Protein AF-A0A8H7BWY5-F1 (afdb_monomer_lite)

Radius of gyration: 16.37 Å; chains: 1; bounding box: 35×33×51 Å

Organism: NCBI:txid679940

Sequence (83 aa):
MEWFKDLSEKFLTSMTAKLLMLAGTDRLDKPLMIAQMQGKFQMHIFPEAGHFLHEDSPDKTAICLVDFWRRNQRLQLPPKVKI

Secondary structure (DSSP, 8-state):
--TTTTHHHHHHH-SS--EEEES-STT--HHHHHHHHTTSSEEEE-TT--S-HHHHSHHHHHHHHHHHHHHTPPP-PPP----

InterPro domains:
  IPR000073 Alpha/beta hydrolase fold-1 [PF12697] (13-62)
  IPR016812 Protein phosphatase methylesterase, eukaryotic [PTHR14189] (2-74)
  IPR029058 Alpha/Beta hydrolase fold [G3DSA:3.40.50.1820] (1-78)
  IPR029058 Alpha/Beta hydrolase fold [SSF53474] (8-71)

Struc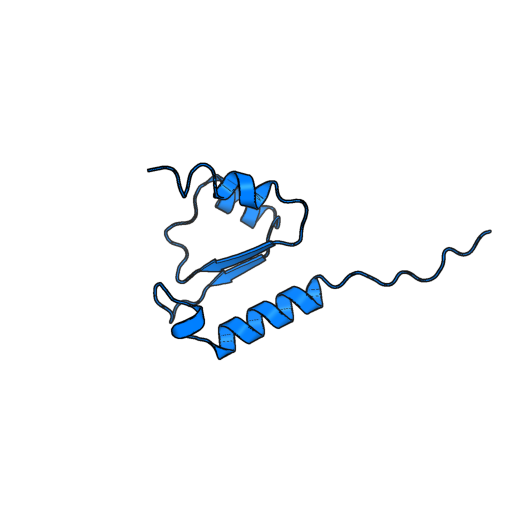ture (mmCIF, N/CA/C/O backbone):
data_AF-A0A8H7BWY5-F1
#
_entry.id   AF-A0A8H7BWY5-F1
#
loop_
_atom_site.group_PDB
_atom_site.id
_atom_site.type_symbol
_atom_site.label_atom_id
_atom_site.label_alt_id
_atom_site.label_comp_id
_atom_site.label_asym_id
_atom_site.label_entity_id
_atom_site.label_seq_id
_atom_site.pdbx_PDB_ins_code
_atom_site.Cartn_x
_atom_site.Cartn_y
_atom_site.Cartn_z
_atom_site.occupancy
_atom_site.B_iso_or_equiv
_atom_site.auth_seq_id
_atom_site.auth_comp_id
_atom_site.auth_asym_id
_atom_site.auth_atom_id
_atom_site.pdbx_PDB_model_num
ATOM 1 N N . MET A 1 1 ? -6.625 19.675 -16.216 1.00 49.84 1 MET A N 1
ATOM 2 C CA . MET A 1 1 ? -5.989 18.463 -15.654 1.00 49.84 1 MET A CA 1
ATOM 3 C C . MET A 1 1 ? -6.414 18.351 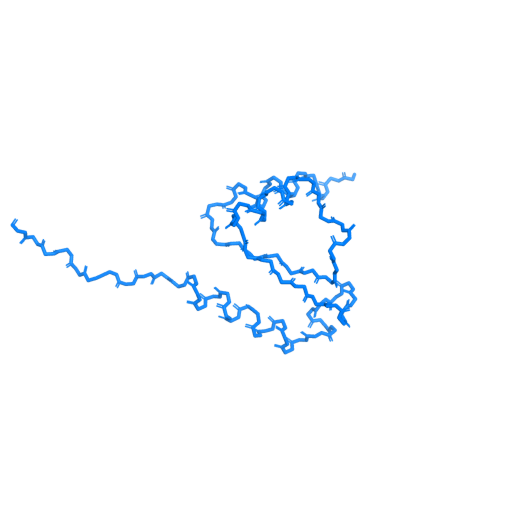-14.193 1.00 49.84 1 MET A C 1
ATOM 5 O O . MET A 1 1 ? -5.741 18.898 -13.337 1.00 49.84 1 MET A O 1
ATOM 9 N N . GLU A 1 2 ? -7.577 17.759 -13.909 1.00 64.44 2 GLU A N 1
ATOM 10 C CA . GLU A 1 2 ? -8.201 17.832 -12.567 1.00 64.44 2 GLU A CA 1
ATOM 11 C C . GLU A 1 2 ? -8.419 16.462 -11.897 1.00 64.44 2 GLU A C 1
ATOM 13 O O . GLU A 1 2 ? -8.698 16.393 -10.705 1.00 64.44 2 GLU A O 1
ATOM 18 N N . TRP A 1 3 ? -8.243 15.358 -12.632 1.00 63.62 3 TRP A N 1
ATOM 19 C CA . TRP A 1 3 ? -8.639 14.012 -12.189 1.00 63.62 3 TRP A CA 1
ATOM 20 C C . TRP A 1 3 ? -7.852 13.520 -10.955 1.00 63.62 3 TRP A C 1
ATOM 22 O O . TRP A 1 3 ? -8.408 12.854 -10.089 1.00 63.62 3 TRP A O 1
ATOM 32 N N . PHE A 1 4 ? -6.584 13.904 -10.796 1.00 73.50 4 PHE A N 1
ATOM 33 C CA . PHE A 1 4 ? -5.704 13.326 -9.766 1.00 73.50 4 PHE A CA 1
ATOM 34 C C . PHE A 1 4 ? -5.296 14.298 -8.654 1.00 73.50 4 PHE A C 1
ATOM 36 O O . PHE A 1 4 ? -4.310 14.063 -7.956 1.00 73.50 4 PHE A O 1
ATOM 43 N N . LYS A 1 5 ? -6.046 15.390 -8.463 1.00 84.94 5 LYS A N 1
ATOM 44 C CA . LYS A 1 5 ? -5.723 16.371 -7.424 1.00 84.94 5 LYS A CA 1
ATOM 45 C C . LYS A 1 5 ? -5.950 15.788 -6.021 1.00 84.94 5 LYS A C 1
ATOM 47 O O . LYS A 1 5 ? -7.054 15.327 -5.699 1.00 84.94 5 LYS A O 1
ATOM 52 N N . ASP A 1 6 ? -4.898 15.843 -5.206 1.00 88.50 6 ASP A N 1
ATOM 53 C CA . ASP A 1 6 ? -4.869 15.457 -3.789 1.00 88.50 6 ASP A CA 1
ATOM 54 C C . ASP A 1 6 ? -5.258 13.989 -3.527 1.00 88.50 6 ASP A C 1
ATOM 56 O O . ASP A 1 6 ? -5.813 13.655 -2.479 1.00 88.50 6 ASP A O 1
ATOM 60 N N . LEU A 1 7 ? -4.990 13.082 -4.478 1.00 90.44 7 LEU A N 1
ATOM 61 C CA . LEU A 1 7 ? -5.380 11.671 -4.353 1.00 90.44 7 LEU A CA 1
ATOM 62 C C . LEU A 1 7 ? -4.776 11.007 -3.107 1.00 90.44 7 LEU A C 1
ATOM 64 O O . LEU A 1 7 ? -5.482 10.298 -2.392 1.00 90.44 7 LEU A O 1
ATOM 68 N N . SER A 1 8 ? -3.503 11.270 -2.817 1.00 91.75 8 SER A N 1
ATOM 69 C CA . SER A 1 8 ? -2.819 10.734 -1.637 1.00 91.75 8 SER A CA 1
ATOM 70 C C . SER A 1 8 ? -3.467 11.201 -0.336 1.00 91.75 8 SER A C 1
ATOM 72 O O . SER A 1 8 ? -3.705 10.395 0.559 1.00 91.75 8 SER A O 1
ATOM 74 N N . GLU A 1 9 ? -3.829 12.480 -0.233 1.00 92.75 9 GLU A N 1
ATOM 75 C CA . GLU A 1 9 ? -4.518 13.019 0.942 1.00 92.75 9 GLU A CA 1
ATOM 76 C C . GLU A 1 9 ? -5.917 12.412 1.099 1.00 92.75 9 GLU A C 1
ATOM 78 O O . GLU A 1 9 ? -6.277 11.948 2.184 1.00 92.75 9 GLU A O 1
ATOM 83 N N . LYS A 1 10 ? -6.690 12.336 0.010 1.00 92.88 10 LYS A N 1
ATOM 84 C CA . LYS A 1 10 ? -8.029 11.723 0.009 1.00 92.88 10 LYS A CA 1
ATOM 85 C C . LYS A 1 10 ? -7.983 10.246 0.389 1.00 92.88 10 LYS A C 1
ATOM 87 O O . LYS A 1 10 ? -8.822 9.775 1.153 1.00 92.88 10 LYS A O 1
ATOM 92 N N . PHE A 1 11 ? -6.986 9.516 -0.106 1.00 94.94 11 PHE A N 1
ATOM 93 C CA . PHE A 1 11 ? -6.746 8.137 0.297 1.00 94.94 11 PHE A CA 1
ATOM 94 C C . PHE A 1 11 ? -6.442 8.063 1.795 1.00 94.94 11 PHE A C 1
ATOM 96 O O . PHE A 1 11 ? -7.113 7.333 2.516 1.00 94.94 11 PHE A O 1
ATOM 103 N N . LEU A 1 12 ? -5.491 8.853 2.299 1.00 95.38 12 LEU A N 1
ATOM 104 C CA . LEU A 1 12 ? -5.057 8.790 3.697 1.00 95.38 12 LEU A CA 1
ATOM 105 C C . LEU A 1 12 ? -6.130 9.213 4.708 1.00 95.38 12 LEU A C 1
ATOM 107 O O . LEU A 1 12 ? -6.197 8.629 5.791 1.00 95.38 12 LEU A O 1
ATOM 111 N N . THR A 1 13 ? -6.970 10.185 4.359 1.00 95.56 13 THR A N 1
ATOM 112 C CA . THR A 1 13 ? -8.046 10.702 5.224 1.00 95.56 13 THR A CA 1
ATOM 113 C C . THR A 1 13 ? -9.292 9.812 5.253 1.00 95.56 13 THR A C 1
ATOM 115 O O . THR A 1 13 ? -10.160 9.999 6.104 1.00 95.56 13 THR A O 1
ATOM 118 N N . SER A 1 14 ? -9.385 8.802 4.382 1.00 95.19 14 SER A N 1
ATOM 119 C CA . SER A 1 14 ? -10.529 7.890 4.354 1.00 95.19 14 SER A CA 1
ATOM 120 C C . SER A 1 14 ? -10.604 7.010 5.612 1.00 95.19 14 SER A C 1
ATOM 122 O O . SER A 1 14 ? -9.651 6.298 5.958 1.00 95.19 14 SER A O 1
ATOM 124 N N . MET A 1 15 ? -11.765 7.023 6.279 1.00 93.81 15 MET A N 1
ATOM 125 C CA . MET A 1 15 ? -12.056 6.316 7.540 1.00 93.81 15 MET A CA 1
ATOM 126 C C . MET A 1 15 ? -12.408 4.837 7.320 1.00 93.81 15 MET A C 1
ATOM 128 O O . MET A 1 15 ? -13.416 4.327 7.802 1.00 93.81 15 MET A O 1
ATOM 132 N N . THR A 1 16 ? -11.567 4.148 6.557 1.00 93.56 16 THR A N 1
ATOM 133 C CA . THR A 1 16 ? -11.709 2.730 6.221 1.00 93.56 16 THR A CA 1
ATOM 134 C C . THR A 1 16 ? -10.353 2.027 6.247 1.00 93.56 16 THR A C 1
ATOM 136 O O . THR A 1 16 ? -9.295 2.674 6.291 1.00 93.56 16 THR A O 1
ATOM 139 N N . ALA A 1 17 ? -10.380 0.695 6.216 1.00 95.06 17 ALA A N 1
ATOM 140 C CA . ALA A 1 17 ? -9.199 -0.100 5.925 1.00 95.06 17 ALA A CA 1
ATOM 141 C C . ALA A 1 17 ? -8.733 0.207 4.497 1.00 95.06 17 ALA A C 1
ATOM 143 O O . ALA A 1 17 ? -9.536 0.277 3.567 1.00 95.06 17 ALA A O 1
ATOM 144 N N . LYS A 1 18 ? -7.424 0.376 4.317 1.00 96.88 18 LYS A N 1
ATOM 145 C CA . LYS A 1 18 ? -6.835 0.834 3.058 1.00 96.88 18 LYS A CA 1
ATOM 146 C C . LYS A 1 18 ? -5.777 -0.140 2.565 1.00 96.88 18 LYS A C 1
ATOM 148 O O . LYS A 1 18 ? -4.928 -0.564 3.350 1.00 96.88 18 LYS A O 1
ATOM 153 N N . LEU A 1 19 ? -5.825 -0.442 1.273 1.00 96.81 19 LEU A N 1
ATOM 154 C CA . LEU A 1 19 ? -4.862 -1.270 0.559 1.00 96.81 19 LEU A CA 1
ATOM 155 C C . LEU A 1 19 ? -4.293 -0.467 -0.613 1.00 96.81 19 LEU A C 1
ATOM 157 O O . LEU A 1 19 ? -5.056 0.140 -1.362 1.00 96.81 19 LEU A O 1
ATOM 161 N N . LEU A 1 20 ? -2.972 -0.479 -0.770 1.00 95.12 20 LEU A N 1
ATOM 162 C CA . LEU A 1 20 ? -2.269 0.093 -1.914 1.00 95.12 20 LEU A CA 1
ATOM 163 C C . LEU A 1 20 ? -1.425 -0.998 -2.586 1.00 95.12 20 LEU A C 1
ATOM 165 O O . LEU A 1 20 ? -0.528 -1.564 -1.961 1.00 95.12 20 LEU A O 1
ATOM 169 N N . MET A 1 21 ? -1.729 -1.303 -3.847 1.00 94.06 21 MET A N 1
ATOM 170 C CA . MET A 1 21 ? -1.036 -2.313 -4.656 1.00 94.06 21 MET A CA 1
ATOM 171 C C . MET A 1 21 ? -0.193 -1.605 -5.715 1.00 94.06 21 MET A C 1
ATOM 173 O O . MET A 1 21 ? -0.702 -0.726 -6.409 1.00 94.06 21 MET A O 1
ATOM 177 N N . LEU A 1 22 ? 1.087 -1.954 -5.822 1.00 92.31 22 LEU A N 1
ATOM 178 C CA . LEU A 1 22 ? 2.059 -1.249 -6.661 1.00 92.31 22 LEU A CA 1
ATOM 179 C C . LEU A 1 22 ? 2.858 -2.233 -7.511 1.00 92.31 22 LEU A C 1
ATOM 181 O O . LEU A 1 22 ? 3.203 -3.304 -7.032 1.00 92.31 22 LEU A O 1
ATOM 185 N N . ALA A 1 23 ? 3.218 -1.844 -8.730 1.00 90.31 23 ALA A N 1
ATOM 186 C CA . ALA A 1 23 ? 4.170 -2.589 -9.563 1.00 90.31 23 ALA A CA 1
ATOM 187 C C . ALA A 1 23 ? 5.615 -2.473 -9.043 1.00 90.31 23 ALA A C 1
ATOM 189 O O . ALA A 1 23 ? 6.410 -3.399 -9.117 1.00 90.31 23 ALA A O 1
ATOM 190 N N . GLY A 1 24 ? 5.943 -1.327 -8.445 1.00 82.75 24 GLY A N 1
ATOM 191 C CA . GLY A 1 24 ? 7.251 -1.030 -7.872 1.00 82.75 24 GLY A CA 1
ATOM 192 C C . GLY A 1 24 ? 7.163 0.123 -6.876 1.00 82.75 24 GLY A C 1
ATOM 193 O O . GLY A 1 24 ? 6.140 0.803 -6.779 1.00 82.75 24 GLY A O 1
ATOM 194 N N . THR A 1 25 ? 8.229 0.339 -6.110 1.00 67.75 25 THR A N 1
ATOM 195 C CA . THR A 1 25 ? 8.261 1.313 -5.001 1.00 67.75 25 THR A CA 1
ATOM 196 C C . THR A 1 25 ? 8.710 2.713 -5.396 1.00 67.75 25 THR A C 1
ATOM 198 O O . THR A 1 25 ? 8.609 3.636 -4.592 1.00 67.75 25 THR A O 1
ATOM 201 N N . ASP A 1 26 ? 9.170 2.899 -6.629 1.00 68.06 26 ASP A N 1
ATOM 202 C CA . ASP A 1 26 ? 9.993 4.053 -7.018 1.00 68.06 26 ASP A CA 1
ATOM 203 C C . ASP A 1 26 ? 9.222 5.381 -7.119 1.00 68.06 26 ASP A C 1
ATOM 205 O O . ASP A 1 26 ? 9.785 6.410 -7.485 1.00 68.06 26 ASP A O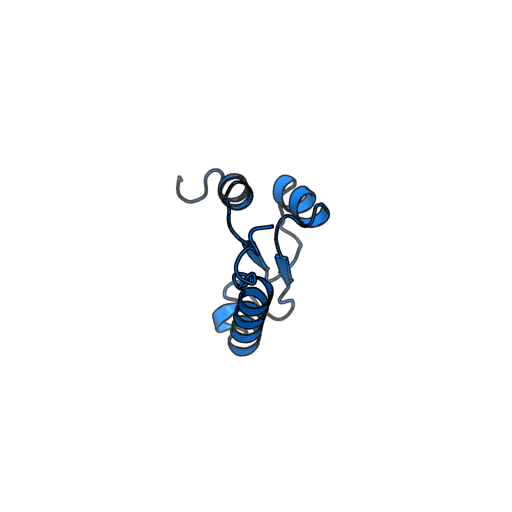 1
ATOM 209 N N . ARG A 1 27 ? 7.914 5.377 -6.832 1.00 65.88 27 ARG A N 1
ATOM 210 C CA . ARG A 1 27 ? 7.006 6.510 -7.076 1.00 65.88 27 ARG A CA 1
ATOM 211 C C . ARG A 1 27 ? 6.095 6.858 -5.899 1.00 65.88 27 ARG A C 1
ATOM 213 O O . ARG A 1 27 ? 5.116 7.576 -6.094 1.00 65.88 27 ARG A O 1
ATOM 220 N N . LEU A 1 28 ? 6.369 6.354 -4.695 1.00 82.88 28 LEU A N 1
ATOM 221 C CA . LEU A 1 28 ? 5.567 6.727 -3.529 1.00 82.88 28 LEU A CA 1
ATOM 222 C C . LEU A 1 28 ? 5.885 8.169 -3.108 1.00 82.88 28 LEU A C 1
ATOM 224 O O . LEU A 1 28 ? 7.045 8.515 -2.892 1.00 82.88 28 LEU A O 1
ATOM 228 N N . ASP A 1 29 ? 4.864 9.015 -2.978 1.00 86.00 29 ASP A N 1
ATOM 229 C CA . ASP A 1 29 ? 5.067 10.382 -2.506 1.00 86.00 29 ASP A CA 1
ATOM 230 C C . ASP A 1 29 ? 5.393 10.428 -1.000 1.00 86.00 29 ASP A C 1
ATOM 232 O O . ASP A 1 29 ? 5.148 9.487 -0.237 1.00 86.00 29 ASP A O 1
ATOM 236 N N . LYS A 1 30 ? 5.972 11.546 -0.548 1.00 89.81 30 LYS A N 1
ATOM 237 C CA . LYS A 1 30 ? 6.393 11.718 0.851 1.00 89.81 30 LYS A CA 1
ATOM 238 C C . LYS A 1 30 ? 5.250 11.466 1.859 1.00 89.81 30 LYS A C 1
ATOM 240 O O . LYS A 1 30 ? 5.506 10.774 2.848 1.00 89.81 30 LYS A O 1
ATOM 245 N N . PRO A 1 31 ? 4.014 11.975 1.664 1.00 92.19 31 PRO A N 1
ATOM 246 C CA . PRO A 1 31 ? 2.892 11.665 2.552 1.00 92.19 31 PRO A CA 1
ATOM 247 C C . PRO A 1 31 ? 2.575 10.168 2.654 1.00 92.19 31 PRO A C 1
ATOM 249 O O . PRO A 1 31 ? 2.416 9.661 3.768 1.00 92.19 31 PRO A O 1
ATOM 252 N N . LEU A 1 32 ? 2.511 9.451 1.527 1.00 93.56 32 LEU A N 1
ATOM 253 C CA . LEU A 1 32 ? 2.245 8.014 1.513 1.00 93.56 32 LEU A CA 1
ATOM 254 C C . LEU A 1 32 ? 3.390 7.226 2.148 1.00 93.56 32 LEU A C 1
ATOM 256 O O . LEU A 1 32 ? 3.112 6.284 2.884 1.00 93.56 32 LEU A O 1
ATOM 260 N N . MET A 1 33 ? 4.650 7.630 1.948 1.00 92.25 33 MET A N 1
ATOM 261 C CA . MET A 1 33 ? 5.797 6.995 2.612 1.00 92.25 33 MET A CA 1
ATOM 262 C C . MET A 1 33 ? 5.701 7.120 4.133 1.00 92.25 33 MET A C 1
ATOM 264 O O . MET A 1 33 ? 5.805 6.123 4.844 1.00 92.25 33 MET A O 1
ATOM 268 N N . ILE A 1 34 ? 5.441 8.329 4.644 1.00 94.12 34 ILE A N 1
ATOM 269 C CA . ILE A 1 34 ? 5.286 8.561 6.088 1.00 94.12 34 ILE A CA 1
ATOM 270 C C . ILE A 1 34 ? 4.124 7.726 6.636 1.00 94.12 34 ILE A C 1
ATOM 272 O O . ILE A 1 34 ? 4.250 7.070 7.668 1.00 94.12 34 ILE A O 1
ATOM 276 N N . ALA A 1 35 ? 2.985 7.729 5.946 1.00 94.88 35 ALA A N 1
ATOM 277 C CA . ALA A 1 35 ? 1.812 6.983 6.372 1.00 94.88 35 ALA A CA 1
ATOM 278 C C . ALA A 1 35 ? 2.018 5.460 6.326 1.00 94.88 35 ALA A C 1
ATOM 280 O O . ALA A 1 35 ? 1.522 4.757 7.209 1.00 94.88 35 ALA A O 1
ATOM 281 N N . GLN A 1 36 ? 2.771 4.958 5.347 1.00 94.00 36 GLN A N 1
ATOM 282 C CA . GLN A 1 36 ? 3.155 3.553 5.254 1.00 94.00 36 GLN A CA 1
ATOM 283 C C . GLN A 1 36 ? 4.049 3.155 6.432 1.00 94.00 36 GLN A C 1
ATOM 285 O O . GLN A 1 36 ? 3.763 2.158 7.092 1.00 94.00 36 GLN A O 1
ATOM 290 N N . MET A 1 37 ? 5.058 3.968 6.764 1.00 94.25 37 MET A N 1
ATOM 291 C CA . MET A 1 37 ? 5.924 3.744 7.929 1.00 94.25 37 MET A CA 1
ATOM 292 C C . MET A 1 37 ? 5.151 3.793 9.256 1.00 94.25 37 MET A C 1
ATOM 294 O O . MET A 1 37 ? 5.509 3.112 10.211 1.00 94.25 37 MET A O 1
ATOM 298 N N . GLN A 1 38 ? 4.060 4.562 9.314 1.00 95.81 38 GLN A N 1
ATOM 299 C CA . GLN A 1 38 ? 3.132 4.605 10.451 1.00 95.81 38 GLN A CA 1
ATOM 300 C C . GLN A 1 38 ? 2.097 3.464 1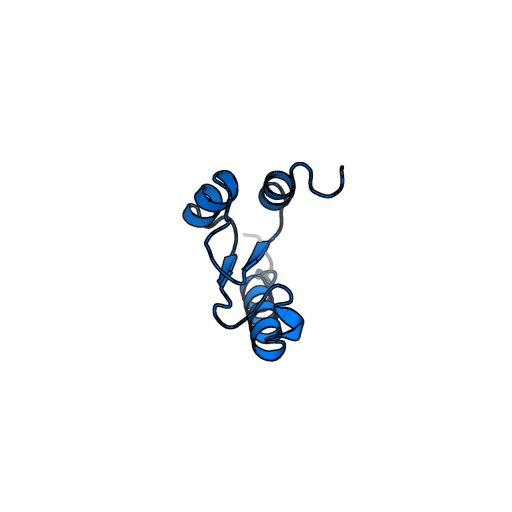0.452 1.00 95.81 38 GLN A C 1
ATOM 302 O O . GLN A 1 38 ? 1.256 3.413 11.347 1.00 95.81 38 GLN A O 1
ATOM 307 N N . GLY A 1 39 ? 2.100 2.579 9.449 1.00 94.62 39 GLY A N 1
ATOM 308 C CA . GLY A 1 39 ? 1.147 1.472 9.340 1.00 94.62 39 GLY A CA 1
ATOM 309 C C . GLY A 1 39 ? -0.298 1.896 9.044 1.00 94.62 39 GLY A C 1
ATOM 310 O O . GLY A 1 39 ? -1.228 1.157 9.359 1.00 94.62 39 GLY A O 1
ATOM 311 N N . LYS A 1 40 ? -0.521 3.077 8.449 1.00 95.94 40 LYS A N 1
ATOM 312 C CA . LYS A 1 40 ? -1.872 3.625 8.192 1.00 95.94 40 LYS A CA 1
ATOM 313 C C . LYS A 1 40 ? -2.645 2.914 7.076 1.00 95.94 40 LYS A C 1
ATOM 315 O O . LYS A 1 40 ? -3.854 3.117 6.943 1.00 95.94 40 LYS A O 1
ATOM 320 N N . PHE A 1 41 ? -1.963 2.126 6.253 1.00 96.62 41 PHE A N 1
ATOM 321 C CA . PHE A 1 41 ? -2.552 1.309 5.196 1.00 96.62 41 PHE A CA 1
ATOM 322 C C . PHE A 1 41 ? -1.670 0.087 4.921 1.00 96.62 41 PHE A C 1
ATOM 324 O O . PHE A 1 41 ? -0.480 0.084 5.235 1.00 96.62 41 PHE A O 1
ATOM 331 N N . GLN A 1 42 ? -2.255 -0.954 4.331 1.00 96.06 42 GLN A N 1
ATOM 332 C CA . GLN A 1 42 ? -1.520 -2.124 3.861 1.00 96.06 42 GLN A CA 1
ATOM 333 C C . GLN A 1 42 ? -0.951 -1.845 2.469 1.00 96.06 42 GLN A C 1
ATOM 335 O O . GLN A 1 42 ? -1.669 -1.363 1.595 1.00 96.06 42 GLN A O 1
ATOM 340 N N . MET A 1 43 ? 0.320 -2.171 2.250 1.00 94.69 43 MET A N 1
ATOM 341 C CA . MET A 1 43 ? 0.986 -2.016 0.957 1.00 94.69 43 MET A CA 1
ATOM 342 C C . MET A 1 43 ? 1.435 -3.382 0.436 1.00 94.69 43 MET A C 1
ATOM 344 O O . MET A 1 43 ? 1.988 -4.171 1.202 1.00 94.69 43 MET A O 1
ATOM 348 N N . HIS A 1 44 ? 1.210 -3.657 -0.849 1.00 93.94 44 HIS A N 1
ATOM 349 C CA . HIS A 1 44 ? 1.714 -4.854 -1.525 1.00 93.94 44 HIS A CA 1
ATOM 350 C C . HIS A 1 44 ? 2.385 -4.475 -2.845 1.00 93.94 44 HIS A C 1
ATOM 352 O O . HIS A 1 44 ? 1.882 -3.620 -3.573 1.00 93.94 44 HIS A O 1
ATOM 358 N N . ILE A 1 45 ? 3.518 -5.109 -3.144 1.00 91.94 45 ILE A N 1
ATOM 359 C CA . ILE A 1 45 ? 4.318 -4.823 -4.336 1.00 91.94 45 ILE A CA 1
ATOM 360 C C . ILE A 1 45 ? 4.320 -6.065 -5.227 1.00 91.94 45 ILE A C 1
ATOM 362 O O . ILE A 1 45 ? 4.573 -7.169 -4.752 1.00 91.94 45 ILE A O 1
ATOM 366 N N . PHE A 1 46 ? 4.046 -5.867 -6.510 1.00 92.19 46 PHE A N 1
ATOM 367 C CA . PHE A 1 46 ? 4.027 -6.867 -7.569 1.00 92.19 46 PHE A CA 1
ATOM 368 C C . PHE A 1 46 ? 5.212 -6.610 -8.509 1.00 92.19 46 PHE A C 1
ATOM 370 O O . PHE A 1 46 ? 5.015 -6.018 -9.566 1.00 92.19 46 PHE A O 1
ATOM 377 N N . PRO A 1 47 ? 6.435 -7.042 -8.147 1.00 86.69 47 PRO A N 1
ATOM 378 C CA . PRO A 1 47 ? 7.642 -6.701 -8.907 1.00 86.69 47 PRO A CA 1
ATOM 379 C C . PRO A 1 47 ? 7.634 -7.242 -10.345 1.00 86.69 47 PRO A C 1
ATOM 381 O O . PRO A 1 47 ? 8.310 -6.696 -11.208 1.00 86.69 47 PRO A O 1
ATOM 384 N N . GLU A 1 48 ? 6.858 -8.298 -10.602 1.00 85.12 48 GLU A N 1
ATOM 385 C CA . GLU A 1 48 ? 6.739 -8.953 -11.912 1.00 85.12 48 GLU A CA 1
ATOM 386 C C . GLU A 1 48 ? 5.657 -8.330 -12.816 1.00 85.12 48 GLU A C 1
ATOM 388 O O . GLU A 1 48 ? 5.469 -8.784 -13.941 1.00 85.12 48 GLU A O 1
ATOM 393 N N . ALA A 1 49 ? 4.892 -7.348 -12.326 1.00 86.62 49 ALA A N 1
ATOM 394 C CA . ALA A 1 49 ? 3.758 -6.770 -13.046 1.00 86.62 49 ALA A CA 1
ATOM 395 C C . ALA A 1 49 ? 4.071 -5.363 -13.574 1.00 86.62 49 ALA A C 1
ATOM 397 O O . ALA A 1 49 ? 4.857 -4.616 -12.992 1.00 86.62 49 ALA A O 1
ATOM 398 N N . GLY A 1 50 ? 3.434 -4.996 -14.685 1.00 85.69 50 GLY A N 1
ATOM 399 C CA . GLY A 1 50 ? 3.502 -3.674 -15.290 1.00 85.69 50 GLY A CA 1
ATOM 400 C C . GLY A 1 50 ? 2.462 -2.719 -14.702 1.00 85.69 50 GLY A C 1
ATOM 401 O O . GLY A 1 50 ? 2.189 -2.707 -13.505 1.00 85.69 50 GLY A O 1
ATOM 402 N N . HIS A 1 51 ? 1.876 -1.858 -15.538 1.00 83.12 51 HIS A N 1
ATOM 403 C CA . HIS A 1 51 ? 0.891 -0.873 -15.064 1.00 83.12 51 HIS A CA 1
ATOM 404 C C . HIS A 1 51 ? -0.467 -1.501 -14.710 1.00 83.12 51 HIS A C 1
ATOM 406 O O . HIS A 1 51 ? -1.194 -0.948 -13.883 1.00 83.12 51 HIS A O 1
ATOM 412 N N . PHE A 1 52 ? -0.803 -2.653 -15.293 1.00 89.94 52 PHE A N 1
ATOM 413 C CA . PHE A 1 52 ? -2.102 -3.301 -15.137 1.00 89.94 52 PHE A CA 1
ATOM 414 C C . PHE A 1 52 ? -1.972 -4.552 -14.268 1.00 89.94 52 PHE A C 1
ATOM 416 O O . PHE A 1 52 ? -2.169 -5.672 -14.718 1.00 89.94 52 PHE A O 1
ATOM 423 N N . LEU A 1 53 ? -1.686 -4.348 -12.977 1.00 92.19 53 LEU A N 1
ATOM 424 C CA . LEU A 1 53 ? -1.438 -5.417 -11.991 1.00 92.19 53 LEU A CA 1
ATOM 425 C C . LEU A 1 53 ? -2.459 -6.565 -12.020 1.00 92.19 53 LEU A C 1
ATOM 427 O O . LEU A 1 53 ? -2.108 -7.732 -11.853 1.00 92.19 53 LEU A O 1
ATOM 431 N N . HIS A 1 54 ? -3.731 -6.217 -12.204 1.00 93.38 54 HIS A N 1
ATOM 432 C CA . HIS A 1 54 ? -4.842 -7.161 -12.207 1.00 93.38 54 HIS A CA 1
ATOM 433 C C . HIS A 1 54 ? -4.942 -7.971 -13.507 1.00 93.38 54 HIS A C 1
ATOM 435 O O . HIS A 1 54 ? -5.491 -9.066 -13.472 1.00 93.38 54 HIS A O 1
ATOM 441 N N . GLU A 1 55 ? -4.408 -7.465 -14.620 1.00 94.94 55 GLU A N 1
ATOM 442 C CA . GLU A 1 55 ? -4.305 -8.188 -15.895 1.00 94.94 55 GLU A CA 1
ATOM 443 C C . GLU A 1 55 ? -3.009 -9.006 -15.957 1.00 94.94 55 GLU A C 1
ATOM 445 O O . GLU A 1 55 ? -3.026 -10.164 -16.365 1.00 94.94 55 GLU A O 1
ATOM 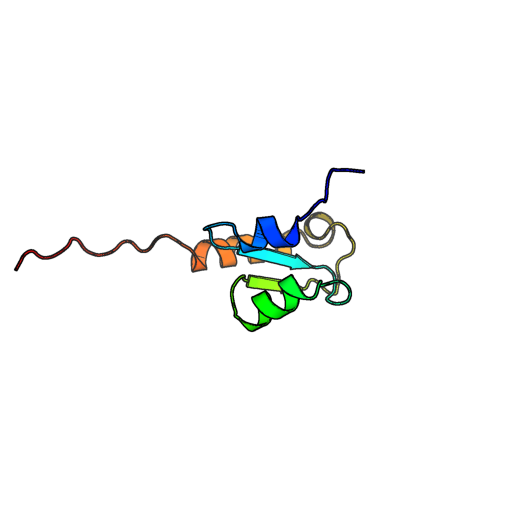450 N N . ASP A 1 56 ? -1.903 -8.434 -15.473 1.00 93.75 56 ASP A N 1
ATOM 451 C CA . ASP A 1 56 ? -0.578 -9.064 -15.479 1.00 93.75 56 ASP A CA 1
ATOM 452 C C . ASP A 1 56 ? -0.456 -10.196 -14.444 1.00 93.75 56 ASP A C 1
ATOM 454 O O . ASP A 1 56 ? 0.321 -11.138 -14.596 1.00 93.75 56 ASP A O 1
ATOM 458 N N . SER A 1 57 ? -1.169 -10.092 -13.321 1.00 93.94 57 SER A N 1
ATOM 459 C CA . SER A 1 57 ? -1.108 -11.048 -12.210 1.00 93.94 57 SER A CA 1
ATOM 460 C C . SER A 1 57 ? -2.473 -11.189 -11.520 1.00 93.94 57 SER A C 1
ATOM 462 O O . SER A 1 57 ? -2.611 -10.837 -10.339 1.00 93.94 57 SER A O 1
ATOM 464 N N . PRO A 1 58 ? -3.491 -11.719 -12.226 1.00 95.62 58 PRO A N 1
ATOM 465 C CA . PRO A 1 58 ? -4.864 -11.803 -11.729 1.00 95.62 58 PRO A CA 1
ATOM 466 C C . PRO A 1 58 ? -4.973 -12.640 -10.450 1.00 95.62 58 PRO A C 1
ATOM 468 O O . PRO A 1 58 ? -5.562 -12.186 -9.469 1.00 95.62 58 PRO A O 1
ATOM 471 N N . ASP A 1 59 ? -4.337 -13.814 -10.407 1.00 96.38 59 ASP A N 1
ATOM 472 C CA . ASP A 1 59 ? -4.419 -14.722 -9.255 1.00 96.38 59 ASP A CA 1
ATOM 473 C C . ASP A 1 59 ? -3.814 -14.104 -7.992 1.00 96.38 59 ASP A C 1
ATOM 475 O O . ASP A 1 59 ? -4.428 -14.090 -6.924 1.00 96.38 59 ASP A O 1
ATOM 479 N N . LYS A 1 60 ? -2.614 -13.523 -8.116 1.00 95.38 60 LYS A N 1
ATOM 480 C CA . LYS A 1 60 ? -1.935 -12.850 -7.000 1.00 95.38 60 LYS A CA 1
ATOM 481 C C . LYS A 1 60 ? -2.729 -11.628 -6.529 1.00 95.38 60 LYS A C 1
ATOM 483 O O . LYS A 1 60 ? -2.805 -11.365 -5.329 1.00 95.38 60 LYS A O 1
ATOM 488 N N . THR A 1 61 ? -3.346 -10.900 -7.461 1.00 96.31 61 THR A N 1
ATOM 489 C CA . THR A 1 61 ? -4.222 -9.764 -7.157 1.00 96.31 61 THR A CA 1
ATOM 490 C C . THR A 1 61 ? -5.445 -10.218 -6.360 1.00 96.31 61 THR A C 1
ATOM 492 O O . THR A 1 61 ? -5.743 -9.638 -5.315 1.00 96.31 61 THR A O 1
ATOM 495 N N . ALA A 1 62 ? -6.113 -11.290 -6.795 1.00 97.38 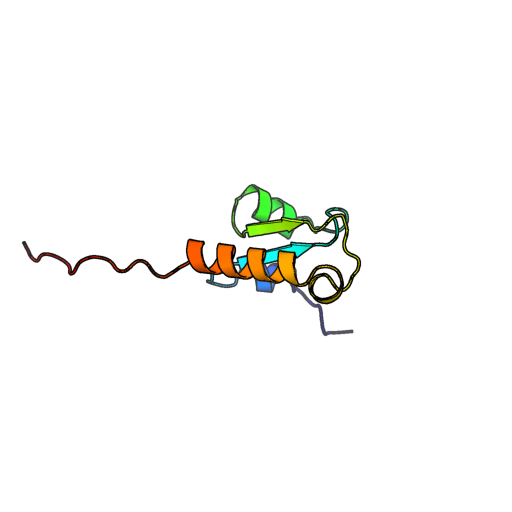62 ALA A N 1
ATOM 496 C CA . ALA A 1 62 ? -7.266 -11.860 -6.106 1.00 97.38 62 ALA A CA 1
ATOM 497 C C . ALA A 1 62 ? -6.910 -12.338 -4.690 1.00 97.38 62 ALA A C 1
ATOM 499 O O . ALA A 1 62 ? -7.614 -12.005 -3.736 1.00 97.38 62 ALA A O 1
ATOM 500 N N . ILE A 1 63 ? -5.789 -13.048 -4.534 1.00 97.62 63 ILE A N 1
ATOM 501 C CA . ILE A 1 63 ? -5.285 -13.485 -3.223 1.00 97.62 63 ILE A CA 1
ATOM 502 C C . ILE A 1 63 ? -5.052 -12.278 -2.306 1.00 97.62 63 ILE A C 1
ATOM 504 O O . ILE A 1 63 ? -5.565 -12.251 -1.189 1.00 97.62 63 ILE A O 1
ATOM 508 N N . CYS A 1 64 ? -4.360 -11.242 -2.794 1.00 97.12 64 CYS A N 1
ATOM 509 C CA . CYS A 1 64 ? -4.084 -10.031 -2.021 1.00 97.12 64 CYS A CA 1
ATOM 510 C C . CYS A 1 64 ? -5.372 -9.356 -1.516 1.00 97.12 64 CYS A C 1
ATOM 512 O O . CYS A 1 64 ? -5.460 -8.977 -0.345 1.00 97.12 64 CYS A O 1
ATOM 514 N N . LEU A 1 65 ? -6.392 -9.253 -2.376 1.00 97.06 65 LEU A N 1
ATOM 515 C CA . LEU A 1 65 ? -7.695 -8.687 -2.020 1.00 97.06 65 LEU A CA 1
ATOM 516 C C . LEU A 1 65 ? -8.428 -9.531 -0.972 1.00 97.06 65 LEU A C 1
ATOM 518 O O . LEU A 1 65 ? -8.959 -8.984 -0.003 1.00 97.06 65 LEU A O 1
ATOM 522 N N . VAL A 1 66 ? -8.449 -10.856 -1.140 1.00 97.31 66 VAL A N 1
ATOM 523 C CA . VAL A 1 66 ? -9.107 -11.779 -0.203 1.00 97.31 66 VAL A CA 1
ATOM 524 C C . VAL A 1 66 ? -8.433 -11.739 1.167 1.00 97.31 66 VAL A C 1
ATOM 526 O O . VAL A 1 66 ? -9.125 -11.661 2.184 1.00 97.31 66 VAL A O 1
ATOM 529 N N . ASP A 1 67 ? -7.104 -11.746 1.211 1.00 97.19 67 ASP A N 1
ATOM 530 C CA . ASP A 1 67 ? -6.343 -11.694 2.460 1.00 97.19 67 ASP A CA 1
ATOM 531 C C . ASP A 1 67 ? -6.535 -10.359 3.179 1.00 97.19 67 ASP A C 1
ATOM 533 O O . ASP A 1 67 ? -6.770 -10.324 4.392 1.00 97.19 67 ASP A O 1
ATOM 537 N N . PHE A 1 68 ? -6.513 -9.254 2.429 1.00 97.38 68 PHE A N 1
ATOM 538 C CA . PHE A 1 68 ? -6.826 -7.934 2.963 1.00 97.38 68 PHE A CA 1
ATOM 539 C C . PHE A 1 68 ? -8.243 -7.884 3.546 1.00 97.38 68 PHE A C 1
ATOM 541 O O . PHE A 1 68 ? -8.432 -7.395 4.662 1.00 97.38 68 PHE A O 1
ATOM 548 N N . TRP A 1 69 ? -9.239 -8.418 2.836 1.00 95.50 69 TRP A N 1
ATOM 549 C CA . TRP A 1 69 ? -10.614 -8.455 3.324 1.00 95.50 69 TRP A CA 1
ATOM 550 C C . TRP A 1 69 ? -10.744 -9.288 4.600 1.00 95.50 69 TRP A C 1
ATOM 552 O O . TRP A 1 69 ? -11.268 -8.785 5.591 1.00 95.50 69 TRP A O 1
ATOM 562 N N . ARG A 1 70 ? -10.217 -10.522 4.612 1.00 94.50 70 ARG A N 1
ATOM 563 C CA . ARG A 1 70 ? -10.247 -11.425 5.778 1.00 94.50 70 ARG A CA 1
ATOM 564 C C . ARG A 1 70 ? -9.641 -10.776 7.019 1.00 94.50 70 ARG A C 1
ATOM 566 O O . ARG A 1 70 ? -10.243 -10.824 8.086 1.00 94.50 70 ARG A O 1
ATOM 573 N N . ARG A 1 71 ? -8.486 -10.117 6.872 1.00 93.38 71 ARG A N 1
ATOM 574 C CA . ARG A 1 71 ? -7.803 -9.411 7.967 1.00 93.38 71 ARG A CA 1
ATOM 575 C C . ARG A 1 71 ? -8.633 -8.265 8.551 1.00 93.38 71 ARG A C 1
ATOM 577 O O . ARG A 1 71 ? -8.533 -7.993 9.743 1.00 93.38 71 ARG A O 1
ATOM 584 N N . ASN A 1 72 ? -9.411 -7.580 7.717 1.00 93.50 72 ASN A N 1
ATOM 585 C CA . ASN A 1 72 ? -10.171 -6.388 8.097 1.00 93.50 72 ASN A CA 1
ATOM 586 C C . ASN A 1 72 ? -11.673 -6.668 8.283 1.00 93.50 72 ASN A C 1
ATOM 588 O O . ASN A 1 72 ? -12.477 -5.733 8.308 1.00 93.50 72 ASN A O 1
ATOM 592 N N . GLN A 1 73 ? -12.072 -7.939 8.413 1.00 88.69 73 GLN A N 1
ATOM 593 C CA . GLN A 1 73 ? -13.457 -8.291 8.707 1.00 88.69 73 GLN A CA 1
ATOM 594 C C . GLN A 1 73 ? -13.909 -7.665 10.027 1.00 88.69 73 GLN A C 1
ATOM 596 O O . GLN A 1 73 ? -13.167 -7.580 11.008 1.00 88.69 73 GLN A O 1
ATOM 601 N N . ARG A 1 74 ? -15.172 -7.232 10.054 1.00 81.56 74 ARG A N 1
ATOM 602 C CA . ARG A 1 74 ? -15.776 -6.670 11.257 1.00 81.56 74 ARG A CA 1
ATOM 603 C C . ARG A 1 74 ? -15.785 -7.731 12.353 1.00 81.56 74 ARG A C 1
ATOM 605 O O . ARG A 1 74 ? -16.419 -8.773 12.202 1.00 81.56 74 ARG A O 1
ATOM 612 N N . LEU A 1 75 ? -15.122 -7.431 13.465 1.00 80.00 75 LEU A N 1
ATOM 613 C CA . LEU A 1 75 ? -15.157 -8.277 14.650 1.00 80.00 75 LEU A CA 1
ATOM 614 C C . LEU A 1 75 ? -16.599 -8.393 15.152 1.00 80.00 75 LEU A C 1
ATOM 616 O O . LEU A 1 75 ? -17.245 -7.390 15.470 1.00 80.00 75 LEU A O 1
ATOM 620 N N . GLN A 1 76 ? -17.098 -9.624 15.224 1.00 80.38 76 GLN A N 1
ATOM 621 C CA . GLN A 1 76 ? -18.321 -9.927 15.953 1.00 80.38 76 GLN A CA 1
ATOM 622 C C . GLN A 1 76 ? -17.958 -9.995 17.431 1.00 80.38 76 GLN A C 1
ATOM 624 O O . GLN A 1 76 ? -17.408 -10.984 17.910 1.00 80.38 76 GLN A O 1
ATOM 629 N N . LEU A 1 77 ? -18.191 -8.895 18.142 1.00 79.00 77 LEU A N 1
ATOM 630 C CA . LEU A 1 77 ? -17.991 -8.869 19.583 1.00 79.00 77 LEU A CA 1
ATOM 631 C C . LEU A 1 77 ? -19.115 -9.667 20.259 1.00 79.00 77 LEU A C 1
ATOM 633 O O . LEU A 1 77 ? -20.271 -9.541 19.839 1.00 79.00 77 LEU A O 1
ATOM 637 N N . PRO A 1 78 ? -18.812 -10.453 21.308 1.00 83.00 78 PRO A N 1
ATOM 638 C CA . PRO A 1 78 ? -19.854 -11.067 22.113 1.00 83.00 78 PRO A CA 1
ATOM 639 C C . PRO A 1 78 ? -20.785 -9.980 22.680 1.00 83.00 78 PRO A C 1
ATOM 641 O O . PRO A 1 78 ? -20.342 -8.850 22.927 1.00 83.00 78 PRO A O 1
ATOM 644 N N . PRO A 1 79 ? -22.081 -10.286 22.872 1.00 82.81 79 PRO A N 1
ATOM 645 C CA . PRO A 1 79 ? -23.028 -9.331 23.431 1.00 82.81 79 PRO A CA 1
ATOM 646 C C . PRO A 1 79 ? -22.512 -8.808 24.775 1.00 82.81 79 PRO A C 1
ATOM 648 O O . PRO A 1 79 ? -22.016 -9.577 25.599 1.00 82.81 79 PRO A O 1
ATOM 651 N N . LYS A 1 80 ? -22.607 -7.487 24.990 1.00 78.69 80 LYS A N 1
ATOM 652 C CA . LYS A 1 80 ? -22.181 -6.858 26.247 1.00 78.69 80 LYS A CA 1
ATOM 653 C C . LYS A 1 80 ? -22.918 -7.523 27.412 1.00 78.69 80 LYS A C 1
ATOM 655 O O . LYS A 1 80 ? -24.136 -7.382 27.520 1.00 78.69 80 LYS A O 1
ATOM 660 N N . VAL A 1 81 ? -22.179 -8.209 28.283 1.00 81.50 81 VAL A N 1
ATOM 661 C CA . VAL A 1 81 ? -22.702 -8.687 29.566 1.00 81.50 81 VAL A CA 1
ATOM 662 C C . VAL A 1 81 ? -23.015 -7.447 30.400 1.00 81.50 81 VAL A C 1
ATOM 664 O O . VAL A 1 81 ? -22.116 -6.660 30.697 1.00 81.50 81 VAL A O 1
ATOM 667 N N . LYS A 1 82 ? -24.293 -7.222 30.713 1.00 76.81 82 LYS A N 1
ATOM 668 C CA . LYS A 1 82 ? -24.676 -6.221 31.711 1.00 76.81 82 LYS A CA 1
ATOM 669 C C . LYS A 1 82 ? -24.322 -6.810 33.078 1.00 76.81 82 LYS A C 1
ATOM 671 O O . LYS A 1 82 ? -24.875 -7.850 33.428 1.00 76.81 82 LYS A O 1
ATOM 676 N N . ILE A 1 83 ? -23.363 -6.192 33.764 1.00 69.06 83 ILE A N 1
ATOM 677 C CA . ILE A 1 83 ? -23.125 -6.389 35.201 1.00 69.06 83 ILE A CA 1
ATOM 678 C C . ILE A 1 83 ? -24.159 -5.553 35.950 1.00 69.06 83 ILE A C 1
ATOM 680 O O . ILE A 1 83 ? -24.413 -4.417 35.481 1.00 69.06 83 ILE A O 1
#

Foldseek 3Di:
DPPCPCVLVVQLPDPAAAEAEEQDDPDDDPSRVVCVVVVSYHYYYNVQDDPCCCVRPVPVVVVVVVVSCVVRDDDPDDPDDDD

pLDDT: mean 88.92, std 9.54, range [49.84, 97.62]